Protein AF-A0A0N4XXK6-F1 (afdb_monomer_lite)

Structure (mmCIF, N/CA/C/O backbone):
data_AF-A0A0N4XXK6-F1
#
_entry.id   AF-A0A0N4XXK6-F1
#
loop_
_atom_site.group_PDB
_atom_site.id
_atom_site.type_symbol
_atom_site.label_atom_id
_atom_site.label_alt_id
_atom_site.label_comp_id
_atom_site.label_asym_id
_atom_site.label_entity_id
_atom_site.label_seq_id
_atom_site.pdbx_PDB_ins_code
_atom_site.Cartn_x
_atom_site.Cartn_y
_atom_site.Cartn_z
_atom_site.occupancy
_atom_site.B_iso_or_equiv
_atom_site.auth_seq_id
_atom_site.auth_comp_id
_atom_site.auth_asym_id
_atom_site.auth_atom_id
_atom_site.pdbx_PDB_model_num
ATOM 1 N N . MET A 1 1 ? 28.158 -5.473 -19.420 1.00 75.50 1 MET A N 1
ATOM 2 C CA . MET A 1 1 ? 27.457 -6.422 -20.309 1.00 75.50 1 MET A CA 1
ATOM 3 C C . MET A 1 1 ? 28.362 -6.654 -21.500 1.00 75.50 1 MET A C 1
ATOM 5 O O . MET A 1 1 ? 28.970 -5.684 -21.929 1.00 75.50 1 MET A O 1
ATOM 9 N N . SER A 1 2 ? 28.522 -7.892 -21.968 1.00 90.00 2 SER A N 1
ATOM 10 C CA . SER A 1 2 ? 29.274 -8.168 -23.200 1.00 90.00 2 SER A CA 1
ATOM 11 C C . SER A 1 2 ? 28.434 -9.005 -24.158 1.00 90.00 2 SER A C 1
ATOM 13 O O . SER A 1 2 ? 27.691 -9.890 -23.729 1.00 90.00 2 SER A O 1
ATOM 15 N N . LEU A 1 3 ? 28.534 -8.686 -25.444 1.00 89.06 3 LEU A N 1
ATOM 16 C CA . LEU A 1 3 ? 27.978 -9.468 -26.538 1.00 89.06 3 LEU A CA 1
ATOM 17 C C . LEU A 1 3 ? 29.081 -10.409 -27.020 1.00 89.06 3 LEU A C 1
ATOM 19 O O . LEU A 1 3 ? 30.132 -9.956 -27.463 1.00 89.06 3 LEU A O 1
ATOM 23 N N . ASN A 1 4 ? 28.854 -11.705 -26.882 1.00 86.19 4 ASN A N 1
ATOM 24 C CA . ASN A 1 4 ? 29.795 -12.754 -27.228 1.00 86.19 4 ASN A CA 1
ATOM 25 C C . ASN A 1 4 ? 29.199 -13.601 -28.362 1.00 86.19 4 ASN A C 1
ATOM 27 O O . ASN A 1 4 ? 27.986 -13.767 -28.440 1.00 86.19 4 ASN A O 1
ATOM 31 N N . ASP A 1 5 ? 30.057 -14.173 -29.204 1.00 81.31 5 ASP A N 1
ATOM 32 C CA . ASP A 1 5 ? 29.694 -15.185 -30.207 1.00 81.31 5 ASP A CA 1
ATOM 33 C C . ASP A 1 5 ? 28.436 -14.840 -31.031 1.00 81.31 5 ASP A C 1
ATOM 35 O O . ASP A 1 5 ? 27.337 -15.335 -30.771 1.00 81.31 5 ASP A O 1
ATOM 39 N N . VAL A 1 6 ? 28.613 -13.960 -32.021 1.00 89.25 6 VAL A N 1
ATOM 40 C CA . VAL A 1 6 ? 27.588 -13.619 -33.016 1.00 89.25 6 VAL A CA 1
ATOM 41 C C . VAL A 1 6 ? 27.837 -14.466 -34.256 1.00 89.25 6 VAL A C 1
ATOM 43 O O . VAL A 1 6 ? 28.898 -14.370 -34.871 1.00 89.25 6 VAL A O 1
ATOM 46 N N . ARG A 1 7 ? 26.876 -15.311 -34.621 1.00 91.31 7 ARG A N 1
ATOM 47 C CA . ARG A 1 7 ? 26.968 -16.208 -35.774 1.00 91.31 7 ARG A CA 1
ATOM 48 C C . ARG A 1 7 ? 25.707 -16.143 -36.608 1.00 91.31 7 ARG A C 1
ATOM 50 O O . ARG A 1 7 ? 24.599 -16.040 -36.085 1.00 91.31 7 ARG A O 1
ATOM 57 N N . VAL A 1 8 ? 25.906 -16.252 -37.910 1.00 87.00 8 VAL A N 1
ATOM 58 C CA . VAL A 1 8 ? 24.842 -16.297 -38.905 1.00 87.00 8 VAL A CA 1
ATOM 59 C C . VAL A 1 8 ? 24.736 -17.728 -39.407 1.00 87.00 8 VAL A C 1
ATOM 61 O O . VAL A 1 8 ? 25.737 -18.312 -39.816 1.00 87.00 8 VAL A O 1
ATOM 64 N N . TYR A 1 9 ? 23.537 -18.292 -39.371 1.00 83.62 9 TYR A N 1
ATOM 65 C CA . TYR A 1 9 ? 23.247 -19.627 -39.871 1.00 83.62 9 TYR A CA 1
ATOM 66 C C . TYR A 1 9 ? 22.298 -19.525 -41.060 1.00 83.62 9 TYR A C 1
ATOM 68 O O . TYR A 1 9 ? 21.346 -18.741 -41.057 1.00 83.62 9 TYR A O 1
ATOM 76 N N . ARG A 1 10 ? 22.557 -20.329 -42.092 1.00 76.56 10 ARG A N 1
ATOM 77 C CA . ARG A 1 10 ? 21.589 -20.546 -43.172 1.00 76.56 10 ARG A CA 1
ATOM 78 C C . ARG A 1 10 ? 20.450 -21.394 -42.595 1.00 76.56 10 ARG A C 1
ATOM 80 O O . ARG A 1 10 ? 20.739 -22.345 -41.873 1.00 76.56 10 ARG A O 1
ATOM 87 N N . GLY A 1 11 ? 19.205 -20.959 -42.800 1.00 69.31 11 GLY A N 1
ATOM 88 C CA . GLY A 1 11 ? 18.023 -21.406 -42.055 1.00 69.31 11 GLY A CA 1
ATOM 89 C C . GLY A 1 11 ? 17.856 -22.926 -41.949 1.00 69.31 11 GLY A C 1
ATOM 90 O O . GLY A 1 11 ? 18.219 -23.670 -42.854 1.00 69.31 11 GLY A O 1
ATOM 91 N N . ALA A 1 12 ? 17.287 -23.365 -40.824 1.00 62.12 12 ALA A N 1
ATOM 92 C CA . ALA A 1 12 ? 16.914 -24.757 -40.573 1.00 62.12 12 ALA A CA 1
ATOM 93 C C . ALA A 1 12 ? 15.458 -25.070 -40.971 1.00 62.12 12 ALA A C 1
ATOM 95 O O . ALA A 1 12 ? 15.013 -26.189 -40.741 1.00 62.12 12 ALA A O 1
ATOM 96 N N . ASP A 1 13 ? 14.731 -24.108 -41.556 1.00 60.00 13 ASP A N 1
ATOM 97 C CA . ASP A 1 13 ? 13.343 -24.300 -41.976 1.00 60.00 13 ASP A CA 1
ATOM 98 C C . ASP A 1 13 ? 13.153 -23.943 -43.454 1.00 60.00 13 ASP A C 1
ATOM 100 O O . ASP A 1 13 ? 13.619 -22.910 -43.949 1.00 60.00 13 ASP A O 1
ATOM 104 N N . VAL A 1 14 ? 12.530 -24.873 -44.168 1.00 59.22 14 VAL A N 1
ATOM 105 C CA . VAL A 1 14 ? 12.441 -24.927 -45.627 1.00 59.22 14 VAL A CA 1
ATOM 106 C C . VAL A 1 14 ? 11.466 -23.851 -46.114 1.00 59.22 14 VAL A C 1
ATOM 108 O O . VAL A 1 14 ? 10.258 -24.047 -46.057 1.00 59.22 14 VAL A O 1
ATOM 111 N N . GLY A 1 15 ? 11.980 -22.719 -46.616 1.00 61.06 15 GLY A N 1
ATOM 112 C CA . GLY A 1 15 ? 11.187 -21.800 -47.451 1.00 61.06 15 GLY A CA 1
ATOM 113 C C . GLY A 1 15 ? 11.283 -20.296 -47.177 1.00 61.06 15 GLY A C 1
ATOM 114 O O . GLY A 1 15 ? 10.591 -19.544 -47.855 1.00 61.06 15 GLY A O 1
ATOM 115 N N . THR A 1 16 ? 12.119 -19.825 -46.245 1.00 68.44 16 THR A N 1
ATOM 116 C CA . THR A 1 16 ? 12.397 -18.380 -46.105 1.00 68.44 16 THR A CA 1
ATOM 117 C C . THR A 1 16 ? 13.804 -18.060 -46.604 1.00 68.44 16 THR A C 1
ATOM 119 O O . THR A 1 16 ? 14.757 -18.782 -46.324 1.00 68.44 16 THR A O 1
ATOM 122 N N . ASP A 1 17 ? 13.958 -16.970 -47.347 1.00 72.62 17 ASP A N 1
ATOM 123 C CA . ASP A 1 17 ? 15.235 -16.423 -47.834 1.00 72.62 17 ASP A CA 1
ATOM 124 C C . ASP A 1 17 ? 16.069 -15.740 -46.727 1.00 72.62 17 ASP A C 1
ATOM 126 O O . ASP A 1 17 ? 17.052 -15.050 -47.002 1.00 72.62 17 ASP A O 1
ATOM 130 N N . HIS A 1 18 ? 15.700 -15.940 -45.459 1.00 78.75 18 HIS A N 1
ATOM 131 C CA . HIS A 1 18 ? 16.258 -15.220 -44.323 1.00 78.75 18 HIS A CA 1
ATOM 132 C C . HIS A 1 18 ? 17.343 -16.024 -43.592 1.00 78.75 18 HIS A C 1
ATOM 134 O O . HIS A 1 18 ? 17.230 -17.227 -43.348 1.00 78.75 18 HIS A O 1
ATOM 140 N N . TYR A 1 19 ? 18.406 -15.326 -43.184 1.00 81.62 19 TYR A N 1
ATOM 141 C CA . TYR A 1 19 ? 19.471 -15.888 -42.357 1.00 81.62 19 TYR A CA 1
ATOM 142 C C . TYR A 1 19 ? 19.133 -15.802 -40.861 1.00 81.62 19 TYR A C 1
ATOM 144 O O . TYR A 1 19 ? 18.741 -14.748 -40.361 1.00 81.62 19 TYR A O 1
ATOM 152 N N . LEU A 1 20 ? 19.361 -16.891 -40.121 1.00 84.62 20 LEU A N 1
ATOM 153 C CA . LEU A 1 20 ? 19.213 -16.919 -38.667 1.00 84.62 20 LEU A CA 1
ATOM 154 C C . LEU A 1 20 ? 20.437 -16.278 -38.005 1.00 84.62 20 LEU A C 1
ATOM 156 O O . LEU A 1 20 ? 21.549 -16.795 -38.100 1.00 84.62 20 LEU A O 1
ATOM 160 N N . LEU A 1 21 ? 20.227 -15.188 -37.273 1.00 87.50 21 LEU A N 1
ATOM 161 C CA . LEU A 1 21 ? 21.254 -14.573 -36.436 1.00 87.50 21 LEU A CA 1
ATOM 162 C C . LEU A 1 21 ? 21.167 -15.122 -35.012 1.00 87.50 21 LEU A C 1
ATOM 164 O O . LEU A 1 21 ? 20.143 -14.997 -34.344 1.00 87.50 21 LEU A O 1
ATOM 168 N N . ARG A 1 22 ? 22.266 -15.698 -34.524 1.00 89.31 22 ARG A N 1
ATOM 169 C CA . ARG A 1 22 ? 22.416 -16.142 -33.137 1.00 89.31 22 ARG A CA 1
ATOM 170 C C . ARG A 1 22 ? 23.502 -15.318 -32.467 1.00 89.31 22 ARG A C 1
ATOM 172 O O . ARG A 1 22 ? 24.614 -15.238 -32.975 1.00 89.31 22 ARG A O 1
ATOM 179 N N . ALA A 1 23 ? 23.198 -14.761 -31.303 1.00 92.00 23 ALA A N 1
ATOM 180 C CA . ALA A 1 23 ? 24.170 -14.059 -30.480 1.00 92.00 23 ALA A CA 1
ATOM 181 C C . ALA A 1 23 ? 24.072 -14.510 -29.021 1.00 92.00 23 ALA A C 1
ATOM 183 O O . ALA A 1 23 ? 22.978 -14.789 -28.528 1.00 92.00 23 ALA A O 1
ATOM 184 N N . SER A 1 24 ? 25.207 -14.561 -28.324 1.00 91.94 24 SER A N 1
ATOM 185 C CA . SER A 1 24 ? 25.272 -14.937 -26.908 1.00 91.94 24 SER A CA 1
ATOM 186 C C . SER A 1 24 ? 25.571 -13.718 -26.036 1.00 91.94 24 SER A C 1
ATOM 188 O O . SER A 1 24 ? 26.631 -13.115 -26.126 1.00 91.94 24 SER A O 1
ATOM 190 N N . LEU A 1 25 ? 24.671 -13.339 -25.131 1.00 93.00 25 LEU A N 1
ATOM 191 C CA . LEU A 1 25 ? 24.880 -12.168 -24.271 1.00 93.00 25 LEU A CA 1
ATOM 192 C C . LEU A 1 25 ? 25.297 -12.580 -22.858 1.00 93.00 25 LEU A C 1
ATOM 194 O O . LEU A 1 25 ? 24.618 -13.368 -22.204 1.00 93.00 25 LEU A O 1
ATOM 198 N N . LYS A 1 26 ? 26.388 -11.994 -22.349 1.00 93.00 26 LYS A N 1
ATOM 199 C CA . LYS A 1 26 ? 26.797 -12.121 -20.945 1.00 93.00 26 LYS A CA 1
ATOM 200 C C . LYS A 1 26 ? 26.334 -10.900 -20.153 1.00 93.00 26 LYS A C 1
ATOM 202 O O . LYS A 1 26 ? 26.899 -9.801 -20.243 1.00 93.00 26 LYS A O 1
ATOM 207 N N . LEU A 1 27 ? 25.312 -11.113 -19.329 1.00 91.00 27 LEU A N 1
ATOM 208 C CA . LEU A 1 27 ? 24.759 -10.110 -18.424 1.00 91.00 27 LEU A CA 1
ATOM 209 C C . LEU A 1 27 ? 25.377 -10.259 -17.029 1.00 91.00 27 LEU A C 1
ATOM 211 O O . LEU A 1 27 ? 25.484 -11.360 -16.498 1.00 91.00 27 LEU A O 1
ATOM 215 N N . LYS A 1 28 ? 25.773 -9.138 -16.417 1.00 90.00 28 LYS A N 1
ATOM 216 C CA . LYS A 1 28 ? 26.058 -9.080 -14.978 1.00 90.00 28 LYS A CA 1
ATOM 217 C C . LYS A 1 28 ? 24.797 -8.552 -14.305 1.00 90.00 28 LYS A C 1
ATOM 219 O O . LYS A 1 28 ? 24.527 -7.358 -14.387 1.00 90.00 28 LYS A O 1
ATOM 224 N N . LEU A 1 29 ? 24.014 -9.438 -13.699 1.00 89.38 29 LEU A N 1
ATOM 225 C CA . LEU A 1 29 ? 22.816 -9.050 -12.960 1.00 89.38 29 LEU A CA 1
ATOM 226 C C . LEU A 1 29 ? 23.199 -8.745 -11.514 1.00 89.38 29 LEU A C 1
ATOM 228 O O . LEU A 1 29 ? 23.926 -9.507 -10.880 1.00 89.38 29 LEU A O 1
ATOM 232 N N . LYS A 1 30 ? 22.708 -7.624 -10.992 1.00 88.19 30 LYS A N 1
ATOM 233 C CA . LYS A 1 30 ? 22.782 -7.319 -9.565 1.00 88.19 30 LYS A CA 1
ATOM 234 C C . LYS A 1 30 ? 21.439 -7.666 -8.945 1.00 88.19 30 LYS A C 1
ATOM 236 O O . LYS A 1 30 ? 20.405 -7.235 -9.454 1.00 88.19 30 LYS A O 1
ATOM 241 N N . LEU A 1 31 ? 21.461 -8.407 -7.838 1.00 84.38 31 LEU A N 1
ATOM 242 C CA . LEU A 1 31 ? 20.260 -8.619 -7.044 1.00 84.38 31 LEU A CA 1
ATOM 243 C C . LEU A 1 31 ? 19.753 -7.257 -6.563 1.00 84.38 31 LEU A C 1
ATOM 245 O O . LEU A 1 31 ? 20.441 -6.552 -5.819 1.00 84.38 31 LEU A O 1
ATOM 249 N N . GLN A 1 32 ? 18.551 -6.889 -6.993 1.00 82.00 32 GLN A N 1
ATOM 250 C CA . GLN A 1 32 ? 17.844 -5.772 -6.392 1.00 82.00 32 GLN A CA 1
ATOM 251 C C . GLN A 1 32 ? 17.441 -6.208 -4.988 1.00 82.00 32 GLN A C 1
ATOM 253 O O . GLN A 1 32 ? 16.734 -7.205 -4.819 1.00 82.00 32 GLN A O 1
ATOM 258 N N . LYS A 1 33 ? 17.924 -5.4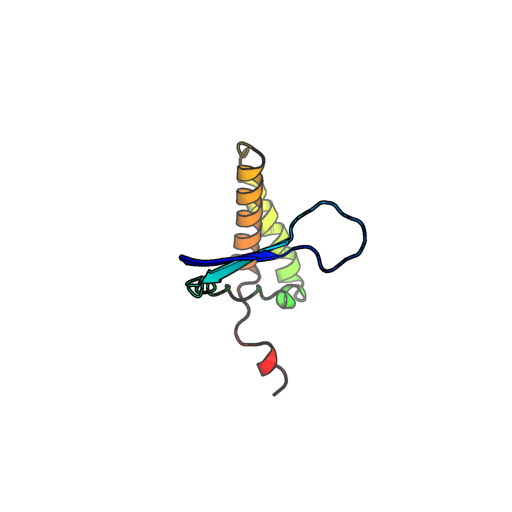89 -3.969 1.00 79.38 33 LYS A N 1
ATOM 259 C CA . LYS A 1 33 ? 17.419 -5.676 -2.610 1.00 79.38 33 LYS A CA 1
ATOM 260 C C . LYS A 1 33 ? 15.928 -5.366 -2.673 1.00 79.38 33 LYS A C 1
ATOM 262 O O . LYS A 1 33 ? 15.562 -4.233 -2.980 1.00 79.38 33 LYS A O 1
ATOM 267 N N . LYS A 1 34 ? 15.071 -6.361 -2.425 1.00 75.50 34 LYS A N 1
ATOM 268 C CA . LYS A 1 34 ? 13.652 -6.081 -2.196 1.00 75.50 34 LYS A CA 1
ATOM 269 C C . LYS A 1 34 ? 13.593 -5.066 -1.061 1.00 75.50 34 LYS A C 1
ATOM 271 O O . LYS A 1 34 ? 14.198 -5.297 -0.013 1.00 75.50 34 LYS A O 1
ATOM 276 N N . GLN A 1 35 ? 12.903 -3.949 -1.282 1.00 75.56 35 GLN A N 1
ATOM 277 C CA . GLN A 1 35 ? 12.523 -3.096 -0.166 1.00 75.56 35 GLN A CA 1
ATOM 278 C C . GLN A 1 35 ? 11.800 -3.979 0.848 1.00 75.56 35 GLN A C 1
ATOM 280 O O . GLN A 1 35 ? 10.969 -4.813 0.473 1.00 75.56 35 GLN A O 1
ATOM 285 N N . VAL A 1 36 ? 12.185 -3.850 2.116 1.00 75.19 36 VAL A N 1
ATOM 286 C CA . VAL A 1 36 ? 11.498 -4.538 3.204 1.00 75.19 36 VAL A CA 1
ATOM 287 C C . VAL A 1 36 ? 10.059 -4.048 3.163 1.00 75.19 36 VAL A C 1
ATOM 289 O O . VAL A 1 36 ? 9.797 -2.874 3.415 1.00 75.19 36 VAL A O 1
ATOM 292 N N . ALA A 1 37 ? 9.140 -4.922 2.756 1.00 77.50 37 ALA A N 1
ATOM 293 C CA . ALA A 1 37 ? 7.732 -4.577 2.729 1.00 77.50 37 ALA A CA 1
ATOM 294 C C . ALA A 1 37 ? 7.290 -4.295 4.165 1.00 77.50 37 ALA A C 1
ATOM 296 O O . ALA A 1 37 ? 7.545 -5.104 5.063 1.00 77.50 37 ALA A O 1
ATOM 297 N N . SER A 1 38 ? 6.636 -3.155 4.382 1.00 81.12 38 SER A N 1
ATOM 298 C CA . SER A 1 38 ? 5.987 -2.889 5.660 1.00 81.12 38 SER A CA 1
ATOM 299 C C . SER A 1 38 ? 4.992 -4.016 5.958 1.00 81.12 38 SER A C 1
ATOM 301 O O . SER A 1 38 ? 4.314 -4.482 5.034 1.00 81.12 38 SER A O 1
ATOM 303 N N . PRO A 1 39 ? 4.873 -4.459 7.220 1.00 85.88 39 PRO A N 1
ATOM 304 C CA . PRO A 1 39 ? 3.852 -5.426 7.585 1.00 85.88 39 PRO A CA 1
ATOM 305 C C . PRO A 1 39 ? 2.457 -4.941 7.152 1.00 85.88 39 PRO A C 1
ATOM 307 O O . PRO A 1 39 ? 2.194 -3.729 7.127 1.00 85.88 39 PRO A O 1
ATOM 310 N N . PRO A 1 40 ? 1.547 -5.860 6.794 1.00 90.00 40 PRO A N 1
ATOM 311 C CA . PRO A 1 40 ? 0.188 -5.490 6.428 1.00 90.00 40 PRO A CA 1
ATOM 312 C C . PRO A 1 40 ? -0.538 -4.848 7.617 1.00 90.00 40 PRO A C 1
ATOM 314 O O . PRO A 1 40 ? -0.203 -5.094 8.780 1.00 90.00 40 PRO A O 1
ATOM 317 N N . PHE A 1 41 ? -1.546 -4.027 7.327 1.00 93.50 41 PHE A N 1
ATOM 318 C CA . PHE A 1 41 ? -2.448 -3.518 8.358 1.00 93.50 41 PHE A CA 1
ATOM 319 C C . PHE A 1 41 ? -3.225 -4.661 9.015 1.00 93.50 41 PHE A C 1
ATOM 321 O O . PHE A 1 41 ? -3.543 -5.665 8.371 1.00 93.50 41 PHE A O 1
ATOM 328 N N . ASP A 1 42 ? -3.536 -4.499 10.297 1.00 93.12 42 ASP A N 1
ATOM 329 C CA . ASP A 1 42 ? -4.313 -5.472 11.060 1.00 93.12 42 ASP A CA 1
ATOM 330 C C . ASP A 1 42 ? -5.817 -5.315 10.783 1.00 93.12 42 ASP A C 1
ATOM 332 O O . ASP A 1 42 ? -6.576 -4.742 11.566 1.00 93.12 42 ASP A O 1
ATOM 336 N N . VAL A 1 43 ? -6.245 -5.791 9.612 1.00 92.62 43 VAL A N 1
ATOM 337 C CA . VAL A 1 43 ? -7.643 -5.705 9.157 1.00 92.62 43 VAL A CA 1
ATOM 338 C C . VAL A 1 43 ? -8.610 -6.512 10.024 1.00 92.62 43 VAL A C 1
ATOM 340 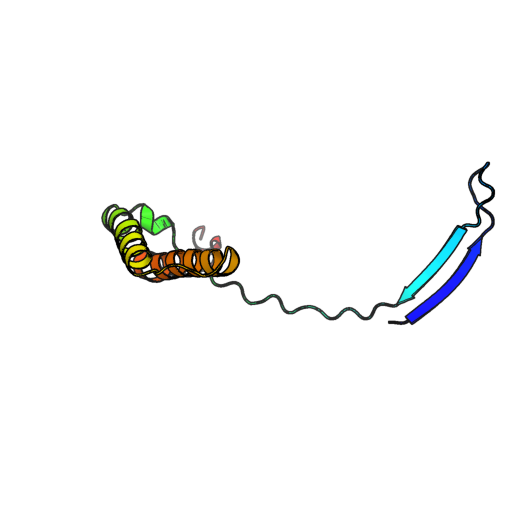O O . VAL A 1 43 ? -9.803 -6.217 10.024 1.00 92.62 43 VAL A O 1
ATOM 343 N N . ASP A 1 44 ? -8.125 -7.475 10.813 1.00 92.19 44 ASP A N 1
ATOM 344 C CA . ASP A 1 44 ? -8.970 -8.250 11.727 1.00 92.19 44 ASP A CA 1
ATOM 345 C C . ASP A 1 44 ? -9.583 -7.361 12.821 1.00 92.19 44 ASP A C 1
ATOM 347 O O . ASP A 1 44 ? -10.686 -7.637 13.302 1.00 92.19 44 ASP A O 1
ATOM 351 N N . LYS A 1 45 ? -8.947 -6.225 13.146 1.00 91.88 45 LYS A N 1
ATOM 352 C CA . LYS A 1 45 ? -9.500 -5.224 14.070 1.00 91.88 45 LYS A CA 1
ATOM 353 C C . LYS A 1 45 ? -10.796 -4.584 13.582 1.00 91.88 45 LYS A C 1
ATOM 355 O O . LYS A 1 45 ? -11.578 -4.131 14.414 1.00 91.88 45 LYS A O 1
ATOM 360 N N . LEU A 1 46 ? -11.083 -4.605 12.278 1.00 93.88 46 LEU A N 1
ATOM 361 C CA . LEU A 1 46 ? -12.363 -4.132 11.736 1.00 93.88 46 LEU A CA 1
ATOM 362 C C . LEU A 1 46 ? -13.554 -5.004 12.162 1.00 93.88 46 LEU A C 1
ATOM 364 O O . LEU A 1 46 ? -14.697 -4.586 12.011 1.00 93.88 46 LEU A O 1
ATOM 368 N N . ARG A 1 47 ? -13.325 -6.191 12.744 1.00 93.50 47 ARG A N 1
ATOM 369 C CA . ARG A 1 47 ? -14.395 -6.968 13.394 1.00 93.50 47 ARG A CA 1
ATOM 370 C C . ARG A 1 47 ? -14.945 -6.268 14.638 1.00 93.50 47 ARG A C 1
ATOM 372 O O . ARG A 1 47 ? -16.096 -6.491 15.008 1.00 93.50 47 ARG A O 1
ATOM 379 N N . ASN A 1 48 ? -14.145 -5.420 15.285 1.00 94.62 48 ASN A N 1
ATOM 380 C CA . ASN A 1 48 ? -14.611 -4.591 16.386 1.00 94.62 48 ASN A CA 1
ATOM 381 C C . ASN A 1 48 ? -15.411 -3.405 15.829 1.00 94.62 48 ASN A C 1
ATOM 383 O O . ASN A 1 48 ? -14.860 -2.547 15.139 1.00 94.62 48 ASN A O 1
ATOM 387 N N . ARG A 1 49 ? -16.701 -3.322 16.180 1.00 93.75 49 ARG A N 1
ATOM 388 C CA . ARG A 1 49 ? -17.599 -2.257 15.703 1.00 93.75 49 ARG A CA 1
ATOM 389 C C . ARG A 1 49 ? -17.109 -0.844 16.024 1.00 93.75 49 ARG A C 1
ATOM 391 O O . ARG A 1 49 ? -17.325 0.049 15.212 1.00 93.75 49 ARG A O 1
ATOM 398 N N . ALA A 1 50 ? -16.443 -0.632 17.160 1.00 93.88 50 ALA A N 1
ATOM 399 C CA . ALA A 1 50 ? -15.908 0.683 17.511 1.00 93.88 50 ALA A CA 1
ATOM 400 C C . ALA A 1 50 ? -14.794 1.104 16.539 1.00 93.88 50 ALA A C 1
ATOM 402 O O . ALA A 1 50 ? -14.798 2.216 16.018 1.00 93.88 50 ALA A O 1
ATOM 403 N N . ILE A 1 51 ? -13.880 0.184 16.222 1.00 92.81 51 ILE A N 1
ATOM 404 C CA . ILE A 1 51 ? -12.785 0.432 15.272 1.00 92.81 51 ILE A CA 1
ATOM 405 C C . ILE A 1 51 ? -13.338 0.591 13.850 1.00 92.81 51 ILE A C 1
ATOM 407 O O . ILE A 1 51 ? -12.921 1.496 13.127 1.00 92.81 51 ILE A O 1
ATOM 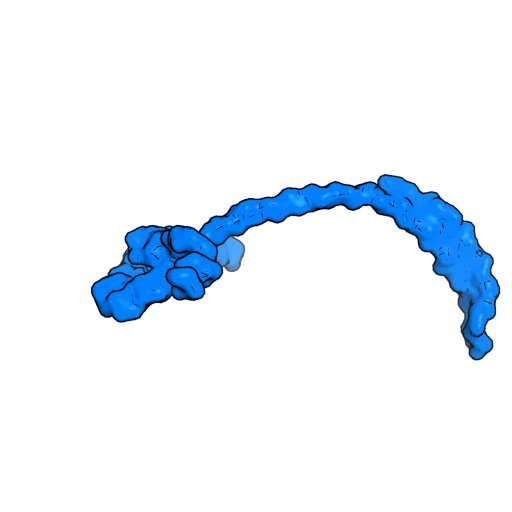411 N N . ALA A 1 52 ? -14.320 -0.232 13.474 1.00 93.75 52 ALA A N 1
ATOM 412 C CA . ALA A 1 52 ? -14.994 -0.149 12.182 1.00 93.75 52 ALA A CA 1
ATOM 413 C C . ALA A 1 52 ? -15.717 1.188 11.963 1.00 93.75 52 ALA A C 1
ATOM 415 O O . ALA A 1 52 ? -15.788 1.648 10.829 1.00 93.75 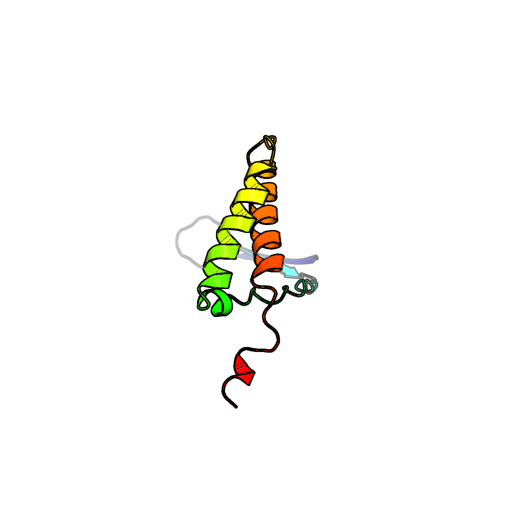52 ALA A O 1
ATOM 416 N N . GLY A 1 53 ? -16.233 1.818 13.025 1.00 94.56 53 GLY A N 1
ATOM 417 C CA . GLY A 1 53 ? -16.807 3.166 12.966 1.00 94.56 53 GLY A CA 1
ATOM 418 C C . GLY A 1 53 ? -15.750 4.276 12.941 1.00 94.56 53 GLY A C 1
ATOM 419 O O . GLY A 1 53 ? -15.903 5.262 12.222 1.00 94.56 53 GLY A O 1
ATOM 420 N N . ASN A 1 54 ? -14.646 4.098 13.670 1.00 95.12 54 ASN A N 1
ATOM 421 C CA . ASN A 1 54 ? -13.586 5.102 13.766 1.00 95.12 54 ASN A CA 1
ATOM 422 C C . ASN A 1 54 ? -12.766 5.239 12.477 1.00 95.12 54 ASN A C 1
ATOM 424 O O . ASN A 1 54 ? -12.383 6.351 12.126 1.00 95.12 54 ASN A O 1
ATOM 428 N N . PHE A 1 55 ? -12.507 4.144 11.755 1.00 94.62 55 PHE A N 1
ATOM 429 C CA . PHE A 1 55 ? -11.755 4.185 10.494 1.00 94.62 55 PHE A CA 1
ATOM 430 C C . PHE A 1 55 ? -12.369 5.117 9.431 1.00 94.62 55 PHE A C 1
ATOM 432 O O . PHE A 1 55 ? -11.673 6.031 8.989 1.00 94.62 55 PHE A O 1
ATOM 439 N N . PRO A 1 56 ? -13.645 4.962 9.023 1.00 95.00 56 PRO A N 1
ATOM 440 C CA . PRO A 1 56 ? -14.251 5.842 8.028 1.00 95.00 56 PRO A CA 1
ATOM 441 C C . PRO A 1 56 ? -14.403 7.281 8.531 1.00 95.00 56 PRO A C 1
ATOM 443 O O . PRO A 1 56 ? -14.318 8.206 7.726 1.00 95.00 56 PRO A O 1
ATOM 446 N N . LEU A 1 57 ? -14.592 7.489 9.840 1.00 95.50 57 LEU A N 1
ATOM 447 C CA . LEU A 1 57 ? -14.621 8.827 10.433 1.00 95.50 57 LEU A CA 1
ATOM 448 C C . LEU A 1 57 ? -13.267 9.533 10.274 1.00 95.50 57 LEU A C 1
ATOM 450 O O . LEU A 1 57 ? -13.207 10.660 9.793 1.00 95.50 57 LEU A O 1
ATOM 454 N N . GLU A 1 58 ? -12.180 8.854 10.636 1.00 95.12 58 GLU A N 1
ATOM 455 C CA . GLU A 1 58 ? -10.820 9.381 10.520 1.00 95.12 58 GLU A CA 1
ATOM 456 C C . GLU A 1 58 ? -10.460 9.661 9.055 1.00 95.12 58 GLU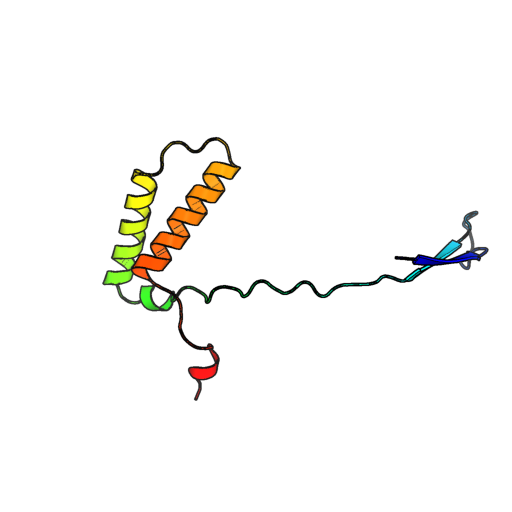 A C 1
ATOM 458 O O . GLU A 1 58 ? -9.979 10.747 8.724 1.00 95.12 58 GLU A O 1
ATOM 463 N N . LEU A 1 59 ? -10.799 8.722 8.168 1.00 95.31 59 LEU A N 1
ATOM 464 C CA . LEU A 1 59 ? -10.592 8.854 6.732 1.00 95.31 59 LEU A CA 1
ATOM 465 C C . LEU A 1 59 ? -11.313 10.080 6.169 1.00 95.31 59 LEU A C 1
ATOM 467 O O . LEU A 1 59 ? -10.711 10.894 5.471 1.00 95.31 59 LEU A O 1
ATOM 471 N N . ARG A 1 60 ? -12.592 10.250 6.512 1.00 94.19 60 ARG A N 1
ATOM 472 C CA . ARG A 1 60 ? -13.393 11.396 6.077 1.00 94.19 60 ARG A CA 1
ATOM 473 C C . ARG A 1 60 ? -12.829 12.717 6.597 1.00 94.19 60 ARG A C 1
ATOM 475 O O . ARG A 1 60 ? -12.755 13.668 5.827 1.00 94.19 60 ARG A O 1
ATOM 482 N N . ASN A 1 61 ? -12.385 12.766 7.852 1.00 93.69 61 ASN A N 1
ATOM 483 C CA . ASN A 1 61 ? -11.758 13.962 8.418 1.00 93.69 61 ASN A CA 1
ATOM 484 C C . ASN A 1 61 ? -10.487 14.348 7.649 1.00 93.69 61 ASN A C 1
ATOM 486 O O . ASN A 1 61 ? -10.273 15.521 7.357 1.00 93.69 61 ASN A O 1
ATOM 490 N N . ARG A 1 62 ? -9.663 13.367 7.266 1.00 92.31 62 ARG A N 1
ATOM 491 C CA . ARG A 1 62 ? -8.452 13.609 6.467 1.00 92.31 62 ARG A CA 1
ATOM 492 C C . ARG A 1 62 ? -8.772 14.110 5.067 1.00 92.31 62 ARG A C 1
ATOM 494 O O . ARG A 1 62 ? -8.143 15.059 4.616 1.00 92.31 62 ARG A O 1
ATOM 501 N N . PHE A 1 63 ? -9.762 13.511 4.406 1.00 90.94 63 PHE A N 1
ATOM 502 C CA . PHE A 1 63 ? -10.208 13.969 3.090 1.00 90.94 63 PHE A CA 1
ATOM 503 C C . PHE A 1 63 ? -10.839 15.359 3.126 1.00 90.94 63 PHE A C 1
ATOM 505 O O . PHE A 1 63 ? -10.699 16.100 2.166 1.00 90.94 63 PHE A O 1
ATOM 512 N N . GLN A 1 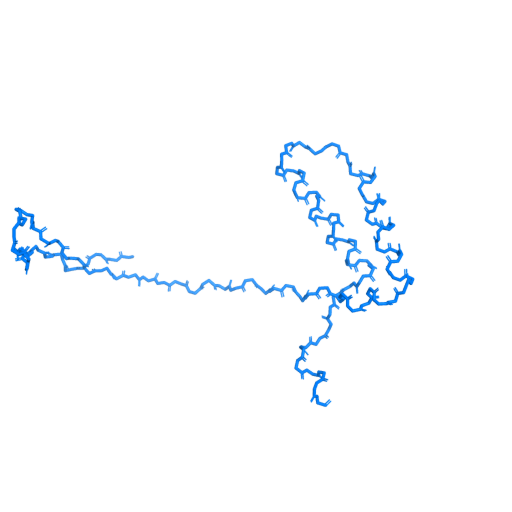64 ? -11.490 15.738 4.226 1.00 90.12 64 GLN A N 1
ATOM 513 C CA . GLN A 1 64 ? -12.071 17.072 4.373 1.00 90.12 64 GLN A CA 1
ATOM 514 C C . GLN A 1 64 ? -11.006 18.180 4.438 1.00 90.12 64 GLN A C 1
ATOM 516 O O . GLN A 1 64 ? -11.273 19.307 4.037 1.00 90.12 64 GLN A O 1
ATOM 521 N N . ILE A 1 65 ? -9.811 17.863 4.944 1.00 86.00 65 ILE A N 1
ATOM 522 C CA . ILE A 1 65 ? -8.667 18.789 5.016 1.00 86.00 65 ILE A CA 1
ATOM 523 C C . ILE A 1 65 ? -7.819 18.718 3.732 1.00 86.00 65 ILE A C 1
ATOM 525 O O . ILE A 1 65 ? -6.997 19.595 3.472 1.00 86.00 65 ILE A O 1
ATOM 529 N N . LEU A 1 66 ? -8.012 17.678 2.917 1.00 82.69 66 LEU A N 1
ATOM 530 C CA . LEU A 1 66 ? -7.318 17.502 1.651 1.00 82.69 66 LEU A CA 1
ATOM 531 C C . LEU A 1 66 ? -7.821 18.562 0.661 1.00 82.69 66 LEU A C 1
ATOM 533 O O . LEU A 1 66 ? -8.962 18.508 0.207 1.00 82.69 66 LEU A O 1
ATOM 537 N N . GLY A 1 67 ? -6.980 19.554 0.369 1.00 78.06 67 GLY A N 1
ATOM 538 C CA . GLY A 1 67 ? -7.275 20.577 -0.634 1.00 78.06 67 GLY A CA 1
ATOM 539 C C . GLY A 1 67 ? -7.319 20.012 -2.058 1.00 78.06 67 GLY A C 1
ATOM 540 O O . GLY A 1 67 ? -7.087 18.819 -2.285 1.00 78.06 67 GLY A O 1
ATOM 541 N N . GLU A 1 68 ? -7.583 20.880 -3.036 1.00 77.62 68 GLU A N 1
ATOM 542 C CA . GLU A 1 68 ? -7.457 20.504 -4.446 1.00 77.62 68 GLU A CA 1
ATOM 543 C C . GLU A 1 68 ? -6.018 20.063 -4.739 1.00 77.62 68 GLU A C 1
ATOM 545 O O . GLU A 1 68 ? -5.054 20.788 -4.498 1.00 77.62 68 GLU A O 1
ATOM 550 N N . CYS A 1 69 ? -5.876 18.831 -5.223 1.00 82.56 69 CYS A N 1
ATOM 551 C CA . CYS A 1 69 ? -4.594 18.298 -5.655 1.00 82.56 69 CYS A CA 1
ATOM 552 C C . CYS A 1 69 ? -4.384 18.650 -7.128 1.00 82.56 69 CYS A C 1
ATOM 554 O O . CYS A 1 69 ? -5.260 18.390 -7.955 1.00 82.56 69 CYS A O 1
ATOM 556 N N . GLU A 1 70 ? -3.216 19.191 -7.471 1.00 82.06 70 GLU A N 1
ATOM 557 C CA . GLU A 1 70 ? -2.878 19.472 -8.865 1.00 82.06 70 GLU A CA 1
ATOM 558 C C . GLU A 1 70 ? -2.615 18.165 -9.627 1.00 82.06 70 GLU A C 1
ATOM 560 O O . GLU A 1 70 ? -1.638 17.449 -9.395 1.00 82.06 70 GLU A O 1
ATOM 565 N N . GLY A 1 71 ? -3.512 17.846 -10.559 1.00 87.19 71 GLY A N 1
ATOM 566 C CA . GLY A 1 71 ? -3.371 16.705 -11.456 1.00 87.19 71 GLY A CA 1
ATOM 567 C C . GLY A 1 71 ? -3.682 15.338 -10.833 1.00 87.19 71 GLY A C 1
ATOM 568 O O . GLY A 1 71 ? -3.852 15.152 -9.627 1.00 87.19 71 GLY A O 1
ATOM 569 N N . ILE A 1 72 ? -3.770 14.338 -11.712 1.00 89.00 72 ILE A N 1
ATOM 570 C CA . ILE A 1 72 ? -4.165 12.966 -11.359 1.00 89.00 72 ILE A CA 1
ATOM 571 C C . ILE A 1 72 ? -3.136 12.305 -10.432 1.00 89.00 72 ILE A C 1
ATOM 573 O O . ILE A 1 72 ? -3.513 11.546 -9.539 1.00 89.00 72 ILE A O 1
ATOM 577 N N . ASP A 1 73 ? -1.848 12.590 -10.620 1.00 91.19 73 ASP A N 1
ATOM 578 C CA . ASP A 1 73 ? -0.789 11.989 -9.807 1.00 91.19 73 ASP A CA 1
ATOM 579 C C . ASP A 1 73 ? -0.767 12.560 -8.386 1.00 91.19 73 ASP A C 1
ATOM 581 O O . ASP A 1 73 ? -0.724 11.783 -7.430 1.00 91.19 73 ASP A O 1
ATOM 585 N N . GLY A 1 74 ? -0.938 13.878 -8.232 1.00 89.88 74 GLY A N 1
ATOM 586 C CA . GLY A 1 74 ? -1.086 14.510 -6.919 1.00 89.88 74 GLY A CA 1
ATOM 587 C C . GLY A 1 74 ? -2.295 13.961 -6.161 1.00 89.88 74 GLY A C 1
ATOM 588 O O . GLY A 1 74 ? -2.178 13.551 -5.007 1.00 89.88 74 GLY A O 1
ATOM 589 N N . TYR A 1 75 ? -3.441 13.835 -6.838 1.00 90.00 75 TYR A N 1
ATOM 590 C CA . TYR A 1 75 ? -4.634 13.224 -6.246 1.00 90.00 75 TYR A CA 1
ATOM 591 C C . TYR A 1 75 ? -4.396 11.766 -5.820 1.00 90.00 75 TYR A C 1
ATOM 593 O O . TYR A 1 75 ? -4.809 11.351 -4.736 1.00 90.00 75 TYR A O 1
ATOM 601 N N . ARG A 1 76 ? -3.707 10.969 -6.647 1.00 91.75 76 ARG A N 1
ATOM 602 C CA . ARG A 1 76 ? -3.377 9.570 -6.329 1.00 91.75 76 ARG A CA 1
ATOM 603 C C . ARG A 1 76 ? -2.494 9.447 -5.096 1.00 91.75 76 ARG A C 1
ATOM 605 O O . ARG A 1 76 ? -2.706 8.531 -4.298 1.00 91.75 76 ARG A O 1
ATOM 612 N N . GLU A 1 77 ? -1.495 10.308 -4.956 1.00 91.75 77 GLU A N 1
ATOM 613 C CA . GLU A 1 77 ? -0.616 10.316 -3.786 1.00 91.75 77 GLU A CA 1
ATOM 614 C C . GLU A 1 77 ? -1.371 10.740 -2.531 1.00 91.75 77 GLU A C 1
ATOM 616 O O . GLU A 1 77 ? -1.329 10.030 -1.527 1.00 91.75 77 GLU A O 1
ATOM 621 N N . ALA A 1 78 ? -2.144 11.818 -2.623 1.00 92.12 78 ALA A N 1
ATOM 622 C CA . ALA A 1 78 ? -2.960 12.337 -1.537 1.00 92.12 78 ALA A CA 1
ATOM 623 C C . ALA A 1 78 ? -4.001 11.308 -1.052 1.00 92.12 78 ALA A C 1
ATOM 625 O O . ALA A 1 78 ? -4.162 11.082 0.149 1.00 92.12 78 ALA A O 1
ATOM 626 N N . PHE A 1 79 ? -4.641 10.595 -1.983 1.00 91.94 79 PHE A N 1
ATOM 627 C CA . PHE A 1 79 ? -5.557 9.499 -1.674 1.00 91.94 79 PHE A CA 1
ATOM 628 C C . PHE A 1 79 ? -4.853 8.345 -0.949 1.00 91.94 79 PHE A C 1
ATOM 630 O O . PHE A 1 79 ? -5.339 7.852 0.073 1.00 91.94 79 PHE A O 1
ATOM 637 N N . LYS A 1 80 ? -3.700 7.898 -1.469 1.00 93.69 80 LYS A N 1
ATOM 638 C CA . LYS A 1 80 ? -2.912 6.828 -0.841 1.00 93.69 80 LYS A CA 1
ATOM 639 C C . LYS A 1 80 ? -2.479 7.219 0.567 1.00 93.69 80 LYS A C 1
ATOM 641 O O . LYS A 1 80 ? -2.572 6.389 1.471 1.00 93.69 80 LYS A O 1
ATOM 646 N N . ASP A 1 81 ? -2.025 8.454 0.747 1.00 93.50 81 ASP A N 1
ATOM 647 C CA . ASP A 1 81 ? -1.570 8.983 2.028 1.00 93.50 81 ASP A CA 1
ATOM 648 C C . ASP A 1 81 ? -2.702 9.025 3.058 1.00 93.50 81 ASP A C 1
ATOM 650 O O . ASP A 1 81 ? -2.556 8.458 4.145 1.00 93.50 81 ASP A O 1
ATOM 654 N N . ALA A 1 82 ? -3.858 9.589 2.687 1.00 94.56 82 ALA A N 1
ATOM 655 C CA . ALA A 1 82 ? -5.040 9.625 3.541 1.00 94.56 82 ALA A CA 1
ATOM 656 C C . ALA A 1 82 ? -5.428 8.212 4.001 1.00 94.56 82 ALA A C 1
ATOM 658 O O . ALA A 1 82 ? -5.513 7.958 5.201 1.00 94.56 82 ALA A O 1
ATOM 659 N N . MET A 1 83 ? -5.542 7.263 3.066 1.00 94.25 83 MET A N 1
ATOM 660 C CA . MET A 1 83 ? -5.857 5.863 3.369 1.00 94.25 83 MET A CA 1
ATOM 661 C C . MET A 1 83 ? -4.828 5.207 4.301 1.00 94.25 83 MET A C 1
ATOM 663 O O . MET A 1 83 ? -5.201 4.570 5.290 1.00 94.25 83 MET A O 1
ATOM 667 N N . CYS A 1 84 ? -3.532 5.353 4.008 1.00 94.75 84 CYS A N 1
ATOM 668 C CA . CYS A 1 84 ? -2.471 4.705 4.779 1.00 94.75 84 CYS A CA 1
ATOM 669 C C . CYS A 1 84 ? -2.390 5.257 6.196 1.00 94.75 84 CYS A C 1
ATOM 671 O O . CYS A 1 84 ? -2.352 4.482 7.150 1.00 94.75 84 CYS A O 1
ATOM 673 N N . LYS A 1 85 ? -2.413 6.582 6.352 1.00 94.56 85 LYS A N 1
ATOM 674 C CA . LYS A 1 85 ? -2.379 7.207 7.672 1.00 94.56 85 LYS A CA 1
ATOM 675 C C . LYS A 1 85 ? -3.643 6.869 8.477 1.00 94.56 85 LYS A C 1
ATOM 677 O O . LYS A 1 85 ? -3.584 6.817 9.705 1.00 94.56 85 LYS A O 1
ATOM 682 N N . SER A 1 86 ? -4.797 6.643 7.833 1.00 95.69 86 SER A N 1
ATOM 683 C CA . SER A 1 86 ? -6.058 6.356 8.543 1.00 95.69 86 SER A CA 1
ATOM 684 C C . SER A 1 86 ? -6.023 4.954 9.101 1.00 95.69 86 SER A C 1
ATOM 686 O O . SER A 1 86 ? -6.370 4.715 10.260 1.00 95.69 86 SER A O 1
ATOM 688 N N . ALA A 1 87 ? -5.521 4.033 8.284 1.00 94.75 87 ALA A N 1
ATOM 689 C CA . ALA A 1 87 ? -5.284 2.664 8.685 1.00 94.75 87 ALA A CA 1
ATOM 690 C C . ALA A 1 87 ? -4.196 2.584 9.766 1.00 94.75 87 ALA A C 1
ATOM 692 O O . ALA A 1 87 ? -4.353 1.820 10.712 1.00 94.75 87 ALA A O 1
ATOM 693 N N . GLU A 1 88 ? -3.142 3.402 9.702 1.00 94.75 88 GLU A N 1
ATOM 694 C CA . GLU A 1 88 ? -2.098 3.440 10.736 1.00 94.75 88 GLU A CA 1
ATOM 695 C C . GLU A 1 88 ? -2.666 3.852 12.104 1.00 94.75 88 GLU A C 1
ATOM 697 O O . GLU A 1 88 ? -2.416 3.175 13.099 1.00 94.75 88 GLU A O 1
ATOM 702 N N . ASN A 1 89 ? -3.498 4.899 12.141 1.00 94.31 89 ASN A N 1
ATOM 703 C CA . ASN A 1 89 ? -4.069 5.427 13.384 1.00 94.31 89 ASN A CA 1
ATOM 704 C C . ASN A 1 89 ? -5.134 4.521 14.015 1.00 94.31 89 ASN A C 1
ATOM 706 O O . ASN A 1 89 ? -5.299 4.529 15.233 1.00 94.31 89 ASN A O 1
ATOM 710 N N . THR A 1 90 ? -5.889 3.776 13.208 1.00 94.62 90 THR A N 1
ATOM 711 C CA . THR A 1 90 ? -7.042 3.001 13.702 1.00 94.62 90 THR A CA 1
ATOM 712 C C . THR A 1 90 ? -6.772 1.501 13.765 1.00 94.62 90 THR A C 1
ATOM 714 O O . THR A 1 90 ? -7.119 0.851 14.750 1.00 94.62 90 THR A O 1
ATOM 717 N N . LEU A 1 91 ? -6.125 0.942 12.741 1.00 94.06 91 LEU A N 1
ATOM 718 C CA . LEU A 1 91 ? -5.822 -0.486 12.632 1.00 94.06 91 LEU A CA 1
ATOM 719 C C . LEU A 1 91 ? -4.410 -0.782 13.143 1.00 94.06 91 LEU A C 1
ATOM 721 O O . LEU A 1 91 ? -4.182 -1.768 13.844 1.00 94.06 91 LEU A O 1
ATOM 725 N N . GLY A 1 92 ? -3.444 0.076 12.822 1.00 92.12 92 GLY A N 1
ATOM 726 C CA . GLY A 1 92 ? -2.028 -0.214 13.012 1.00 92.12 92 GLY A CA 1
ATOM 727 C C . GLY A 1 92 ? -1.568 -1.431 12.198 1.00 92.12 92 GLY A C 1
ATOM 728 O O . GLY A 1 92 ? -2.310 -2.020 11.403 1.00 92.12 92 GLY A O 1
ATOM 729 N N . ARG A 1 93 ? -0.306 -1.820 12.378 1.00 91.50 93 ARG A N 1
ATOM 730 C CA . ARG A 1 93 ? 0.298 -2.949 11.657 1.00 91.50 93 ARG A CA 1
ATOM 731 C C . ARG A 1 93 ? 0.144 -4.261 12.408 1.00 91.50 93 ARG A C 1
ATOM 733 O O . ARG A 1 93 ? 0.277 -4.312 13.631 1.00 91.50 93 ARG A O 1
ATOM 740 N N . ARG A 1 94 ? -0.056 -5.341 11.655 1.00 87.31 94 ARG A N 1
ATOM 741 C CA . ARG A 1 94 ? -0.018 -6.702 12.184 1.00 87.31 94 ARG A CA 1
ATOM 742 C C . ARG A 1 94 ? 1.383 -7.006 12.726 1.00 87.31 94 ARG A C 1
ATOM 744 O O . ARG A 1 94 ? 2.378 -6.777 12.037 1.00 87.31 94 ARG A O 1
ATOM 751 N N . ARG A 1 95 ? 1.456 -7.555 13.941 1.00 79.00 95 ARG A N 1
ATOM 752 C CA . ARG A 1 95 ? 2.690 -8.104 14.528 1.00 79.00 95 ARG A CA 1
ATOM 753 C C . ARG A 1 95 ? 2.727 -9.625 14.320 1.00 79.00 95 ARG A C 1
ATOM 755 O O . ARG A 1 95 ? 1.685 -10.269 14.413 1.00 79.00 95 ARG A O 1
ATOM 762 N N . GLY A 1 96 ? 3.909 -10.171 14.032 1.00 69.19 96 GLY A N 1
ATOM 763 C CA . GLY A 1 96 ? 4.125 -11.612 13.836 1.00 69.19 96 GLY A CA 1
ATOM 764 C C . GLY A 1 96 ? 3.786 -12.131 12.434 1.00 69.19 96 GLY A C 1
ATOM 765 O O . GLY A 1 96 ? 3.099 -11.480 11.636 1.00 69.19 96 GLY A O 1
ATOM 766 N N . THR A 1 97 ? 4.289 -13.321 12.105 1.00 61.50 97 THR A N 1
ATOM 767 C CA . THR A 1 97 ? 3.940 -14.012 10.857 1.00 61.50 97 THR A CA 1
ATOM 768 C C . THR A 1 97 ? 2.621 -14.772 11.011 1.00 61.50 97 THR A C 1
ATOM 770 O O . THR A 1 97 ? 2.313 -15.308 12.069 1.00 61.50 97 THR A O 1
ATOM 773 N N . ARG A 1 98 ? 1.823 -14.903 9.937 1.00 56.56 98 ARG A N 1
ATOM 774 C CA . ARG A 1 98 ? 0.575 -15.707 9.955 1.00 56.56 98 ARG A CA 1
ATOM 775 C C . ARG A 1 98 ? 0.790 -17.167 10.393 1.00 56.56 98 ARG A C 1
ATOM 777 O O . ARG A 1 98 ? -0.169 -17.824 10.779 1.00 56.56 98 ARG A O 1
ATOM 784 N N . ARG A 1 99 ? 2.033 -17.659 10.352 1.00 54.12 99 ARG A N 1
ATOM 785 C CA . ARG A 1 99 ? 2.423 -19.001 10.803 1.00 54.12 99 ARG A CA 1
ATOM 786 C C . ARG A 1 99 ? 2.325 -19.190 12.321 1.00 54.12 99 ARG A C 1
ATOM 788 O O . ARG A 1 99 ? 2.085 -20.308 12.745 1.00 54.12 99 ARG A O 1
ATOM 795 N N . GLU A 1 100 ? 2.428 -18.128 13.117 1.00 52.59 100 GLU A N 1
ATOM 796 C CA . GLU A 1 100 ? 2.373 -18.198 14.590 1.00 52.59 100 GLU A CA 1
ATOM 797 C C . GLU A 1 100 ? 0.955 -18.423 15.145 1.00 52.59 100 GLU A C 1
ATOM 799 O O . GLU A 1 100 ? 0.801 -18.687 16.327 1.00 52.59 100 GLU A O 1
ATOM 804 N N . GLN A 1 101 ? -0.090 -18.332 14.312 1.00 51.12 101 GLN A N 1
ATOM 805 C CA . GLN A 1 101 ? -1.487 -18.548 14.727 1.00 51.12 101 GLN A CA 1
ATOM 806 C C . GLN A 1 101 ? -1.929 -20.023 14.686 1.00 51.12 101 GLN A C 1
ATOM 808 O O . GLN A 1 101 ? -3.074 -20.313 15.017 1.00 51.12 101 GLN A O 1
ATOM 813 N N . TRP A 1 102 ? -1.059 -20.932 14.235 1.00 53.34 102 TRP A N 1
ATOM 814 C CA . TRP A 1 102 ? -1.350 -22.366 14.081 1.00 53.34 102 TRP A CA 1
ATOM 815 C C . TRP A 1 102 ? -0.510 -23.255 15.012 1.00 53.34 102 TRP A C 1
ATOM 817 O O . TRP A 1 102 ? -0.491 -24.469 14.818 1.00 53.34 102 TRP A O 1
ATOM 827 N N . ILE A 1 103 ? 0.211 -22.653 15.964 1.00 48.28 103 ILE A N 1
ATOM 828 C CA . ILE A 1 103 ? 0.977 -23.354 17.005 1.00 48.28 103 ILE A CA 1
ATOM 829 C C . ILE A 1 103 ? 0.184 -23.282 18.305 1.00 48.28 103 ILE A C 1
ATOM 831 O O . ILE A 1 103 ? -0.313 -22.173 18.607 1.00 48.28 103 ILE A O 1
#

Sequence (103 aa):
MSLNDVRVYRGADVGTDHYLLRASLKLKLKLQKKQVASPPFDVDKLRNRAIAGNFPLELRNRFQILGECEGIDGYREAFKDAMCKSAENTLGRRRGTRREQWI

Foldseek 3Di:
DDKDDWDWADDPDPDDPDIDIDIDDDDDDDDDDPDPDAADFQCVLCVPVVLVVQLVVQLVVLVVPDDDAPDPVRVVVSNVVSNVVSSCVRGNGDPDDPVVVVD

pLDDT: mean 84.85, std 11.95, range [48.28, 95.69]

Secondary structure (DSSP, 8-state):
-EEEEEEEEE-SSTT--PEEEEEEEE--PPPP----PPPPB-GGGGGSHHHHHHHHHHHHHHHHH----SHHHHHHHHHHHHHHHHHHHHT-BPPS-GGGGG-

Organism: Nippostrongylus brasiliensis (NCBI:txid27835)

Radius of gyration: 27.08 Å; chains: 1; bounding box: 47×46×65 Å